Protein AF-A0A2V8TGE8-F1 (afdb_monomer_lite)

pLDDT: mean 86.23, std 13.97, range [32.06, 98.38]

Secondary structure (DSSP, 8-state):
--TT-HHHHHHHHHHHHHHHHT-TT-TTGGGGHHIIIIIIIHHH-TT-HHHHHHHHHIIIIIT--HHHHHHHHHHHHHH-TT-SHHHHHHHHHHHHTS--HHHHHHHHHHHHTSTT--THHHHHHHHHHHHTT-HHHHHHHHHHHHHH--SGGG--

Sequence (156 aa):
MALGFDGLLADVLYLWSIQYYGNYDIRDRYDYLERIYDQVITELDPHYLDPYLIGALIMTTEARQPEMALRLLDKGVERNPDQWIIPFEAGFLCYDDLHDYRRAAGYFERALRIPGVHPLARRLYAEMYNRAGDKRTSLREWSEIYRTSTDDYVRN

Foldseek 3Di:
DPPPCLLVVLVVLVVVLVVQLPDPVDDCSCVCLLVSLPVRNCVSPVQPQCSLLVSLVSCCPVVVHNVSSLVSLVSNCVSCVQDLVSLQVSLVSCVPNVVNLVSSLVSLVSSVVHPPDDPVSLVSNLVSCVSVVVVVSSVVSVVVNVVPPPDPVPPD

Radius of gyration: 18.2 Å; chains: 1; bounding box: 38×37×59 Å

Structure (mmCIF, N/CA/C/O backbone):
data_AF-A0A2V8TGE8-F1
#
_entry.id   AF-A0A2V8TGE8-F1
#
loop_
_atom_site.group_PDB
_atom_site.id
_atom_site.type_symbol
_atom_site.label_atom_id
_atom_site.label_alt_id
_atom_site.label_comp_id
_atom_site.label_asym_id
_atom_site.label_entity_id
_atom_site.label_seq_id
_atom_site.pdbx_PDB_ins_code
_atom_site.Cartn_x
_atom_site.Cartn_y
_atom_site.Cartn_z
_atom_site.occupancy
_atom_site.B_iso_or_equiv
_atom_site.auth_seq_id
_atom_site.auth_comp_id
_atom_site.auth_asym_id
_atom_site.auth_atom_id
_atom_site.pdbx_PDB_model_num
ATOM 1 N N . MET A 1 1 ? -0.363 -12.677 -21.664 1.00 44.75 1 MET A N 1
ATOM 2 C CA . MET A 1 1 ? -0.385 -14.111 -21.318 1.00 44.75 1 MET A CA 1
ATOM 3 C C . MET A 1 1 ? 0.910 -14.741 -21.792 1.00 44.75 1 MET A C 1
ATOM 5 O O . MET A 1 1 ? 1.027 -15.089 -22.965 1.00 44.75 1 MET A O 1
ATOM 9 N N . ALA A 1 2 ? 1.905 -14.807 -20.911 1.00 53.41 2 ALA A N 1
ATOM 10 C CA . ALA A 1 2 ? 3.191 -15.427 -21.186 1.00 53.41 2 ALA A CA 1
ATOM 11 C C . ALA A 1 2 ? 3.129 -16.910 -20.793 1.00 53.41 2 ALA A C 1
ATOM 13 O O . ALA A 1 2 ? 3.472 -17.265 -19.679 1.00 53.41 2 ALA A O 1
ATOM 14 N N . LEU A 1 3 ? 2.661 -17.781 -21.697 1.00 65.38 3 LEU A N 1
ATOM 15 C CA . LEU A 1 3 ? 2.830 -19.253 -21.674 1.00 65.38 3 LEU A CA 1
ATOM 16 C C . LEU A 1 3 ? 2.616 -20.011 -20.327 1.00 65.38 3 LEU A C 1
ATOM 18 O O . LEU A 1 3 ? 3.054 -21.152 -20.217 1.00 65.38 3 LEU A O 1
ATOM 22 N N . GLY A 1 4 ? 1.930 -19.437 -19.329 1.00 73.56 4 GLY A N 1
ATOM 23 C CA . GLY A 1 4 ? 1.730 -20.029 -17.995 1.00 73.56 4 GLY A CA 1
ATOM 24 C C . GLY A 1 4 ? 2.828 -19.735 -16.958 1.00 73.56 4 GLY A C 1
ATOM 25 O O . GLY A 1 4 ? 2.811 -20.335 -15.889 1.00 73.56 4 GLY A O 1
ATOM 26 N N . PHE A 1 5 ? 3.762 -18.821 -17.244 1.00 83.81 5 PHE A N 1
ATOM 27 C CA . PHE A 1 5 ? 4.870 -18.438 -16.353 1.00 83.81 5 PHE A CA 1
ATOM 28 C C . PHE A 1 5 ? 4.745 -17.004 -15.822 1.00 83.81 5 PHE A C 1
ATOM 30 O O . PHE A 1 5 ? 5.747 -16.401 -15.441 1.00 83.81 5 PHE A O 1
ATOM 37 N N . ASP A 1 6 ? 3.531 -16.447 -15.820 1.00 87.88 6 ASP A N 1
ATOM 38 C CA . ASP A 1 6 ? 3.295 -15.038 -15.489 1.00 87.88 6 ASP A CA 1
ATOM 39 C C . ASP A 1 6 ? 3.840 -14.679 -14.084 1.00 87.88 6 ASP A C 1
ATOM 41 O O . ASP A 1 6 ? 4.515 -13.661 -13.951 1.00 87.88 6 ASP A O 1
ATOM 45 N N . GLY A 1 7 ? 3.703 -15.564 -13.084 1.00 89.62 7 GLY A N 1
ATOM 46 C CA . GLY A 1 7 ? 4.280 -15.368 -11.741 1.00 89.62 7 GLY A CA 1
ATOM 47 C C . GLY A 1 7 ? 5.816 -15.315 -11.714 1.00 89.62 7 GLY A C 1
ATOM 48 O O . GLY A 1 7 ? 6.391 -14.365 -11.196 1.00 89.62 7 GLY A O 1
ATOM 49 N N . LEU A 1 8 ? 6.504 -16.257 -12.375 1.00 93.31 8 LEU A N 1
ATOM 50 C CA . LEU A 1 8 ? 7.976 -16.224 -12.466 1.00 93.31 8 LEU A CA 1
ATOM 51 C C . LEU A 1 8 ? 8.477 -14.977 -13.203 1.00 93.31 8 LEU A C 1
ATOM 53 O O . LEU A 1 8 ? 9.538 -14.440 -12.887 1.00 93.31 8 LEU A O 1
ATOM 57 N N . LEU A 1 9 ? 7.734 -14.524 -14.216 1.00 94.19 9 LEU A N 1
ATOM 58 C CA . LEU A 1 9 ? 8.062 -13.289 -14.914 1.00 94.19 9 LEU A CA 1
ATOM 59 C C . LEU A 1 9 ? 7.866 -12.071 -14.000 1.00 94.19 9 LEU A C 1
ATOM 61 O O . LEU A 1 9 ? 8.701 -11.168 -14.034 1.00 94.19 9 LEU A O 1
ATOM 65 N N . ALA A 1 10 ? 6.814 -12.060 -13.175 1.00 94.88 10 ALA A N 1
ATOM 66 C CA . ALA A 1 10 ? 6.600 -11.029 -12.163 1.00 94.88 10 ALA A CA 1
ATOM 67 C C . ALA A 1 10 ? 7.774 -10.973 -11.172 1.00 94.88 10 ALA A C 1
ATOM 69 O O . ALA A 1 10 ? 8.312 -9.889 -10.952 1.00 94.88 10 ALA A O 1
ATOM 70 N N . ASP A 1 11 ? 8.244 -12.122 -10.675 1.00 95.00 11 ASP A N 1
ATOM 71 C CA . ASP A 1 11 ? 9.395 -12.215 -9.764 1.00 95.00 11 ASP A CA 1
ATOM 72 C C . ASP A 1 11 ? 10.674 -11.633 -10.382 1.00 95.00 11 ASP A C 1
ATOM 74 O O . ASP A 1 11 ? 11.374 -10.819 -9.774 1.00 95.00 11 ASP A O 1
ATOM 78 N N . VAL A 1 12 ? 10.985 -12.025 -11.622 1.00 96.25 12 VAL A N 1
ATOM 79 C CA . VAL A 1 12 ? 12.178 -11.539 -12.331 1.00 96.25 12 VAL A CA 1
ATOM 80 C C . VAL A 1 12 ? 12.100 -10.031 -12.561 1.00 96.25 12 VAL A C 1
ATOM 82 O O . VAL A 1 12 ? 13.088 -9.325 -12.345 1.00 96.25 12 VAL A O 1
ATOM 85 N N . LEU A 1 13 ? 10.939 -9.527 -12.988 1.00 96.00 13 LEU A N 1
ATOM 86 C CA . LEU A 1 13 ? 10.733 -8.097 -13.209 1.00 96.00 13 LEU A CA 1
ATOM 87 C C . LEU A 1 13 ? 10.803 -7.300 -11.907 1.00 96.00 13 LEU A C 1
ATOM 89 O O . LEU A 1 13 ? 11.363 -6.208 -11.909 1.00 96.00 13 LEU A O 1
ATOM 93 N N . TYR A 1 14 ? 10.294 -7.850 -10.807 1.00 96.50 14 TYR A N 1
ATOM 94 C CA . TYR A 1 14 ? 10.372 -7.245 -9.483 1.00 96.50 14 TYR A CA 1
ATOM 95 C C . TYR A 1 14 ? 11.817 -7.139 -8.970 1.00 96.50 14 TYR A C 1
ATOM 97 O O . TYR A 1 14 ? 12.253 -6.077 -8.525 1.00 96.50 14 TYR A O 1
ATOM 105 N N . LEU A 1 15 ? 12.612 -8.206 -9.090 1.00 96.75 15 LEU A N 1
ATOM 106 C CA . LEU A 1 15 ? 14.029 -8.148 -8.715 1.00 96.75 15 LEU A CA 1
ATOM 107 C C . LEU A 1 15 ? 14.802 -7.165 -9.599 1.00 96.75 15 LEU A C 1
ATOM 109 O O . LEU A 1 15 ? 15.612 -6.380 -9.105 1.00 96.75 15 LEU A O 1
ATOM 113 N N . TRP A 1 16 ? 14.532 -7.171 -10.907 1.00 96.44 16 TRP A N 1
ATOM 114 C CA . TRP A 1 16 ? 15.119 -6.202 -11.827 1.00 96.44 16 TRP A CA 1
ATOM 115 C C . TRP A 1 16 ? 14.742 -4.762 -11.460 1.00 96.44 16 TRP A C 1
ATOM 117 O O . TRP A 1 16 ? 15.614 -3.891 -11.473 1.00 96.44 16 TRP A O 1
ATOM 127 N N . SER A 1 17 ? 13.481 -4.501 -11.104 1.00 95.31 17 SER A N 1
ATOM 128 C CA . SER A 1 17 ? 13.014 -3.150 -10.803 1.00 95.31 17 SER A CA 1
ATOM 129 C C . SER A 1 17 ? 13.705 -2.583 -9.566 1.00 95.31 17 SER A C 1
ATOM 131 O O . SER A 1 17 ? 14.164 -1.445 -9.616 1.00 95.31 17 SER A O 1
ATOM 133 N N . ILE A 1 18 ? 13.888 -3.370 -8.500 1.00 93.38 18 ILE A N 1
ATOM 134 C CA . ILE A 1 18 ? 14.644 -2.935 -7.311 1.00 93.38 18 ILE A CA 1
ATOM 135 C C . ILE A 1 18 ? 16.058 -2.486 -7.701 1.00 93.38 18 ILE A C 1
ATOM 137 O O . ILE A 1 18 ? 16.495 -1.398 -7.324 1.00 93.38 18 ILE A O 1
ATOM 141 N N . GLN A 1 19 ? 16.760 -3.291 -8.504 1.00 93.50 19 GLN A N 1
ATOM 142 C CA . GLN A 1 19 ? 18.114 -2.959 -8.949 1.00 93.50 19 GLN A CA 1
ATOM 143 C C . GLN A 1 19 ? 18.147 -1.719 -9.850 1.00 93.50 19 GLN A C 1
ATOM 145 O O . GLN A 1 19 ? 19.063 -0.905 -9.745 1.00 93.50 19 GLN A O 1
ATOM 150 N N . TYR A 1 20 ? 17.162 -1.571 -10.737 1.00 94.75 20 TYR A N 1
ATOM 151 C CA . TYR A 1 20 ? 17.072 -0.444 -11.659 1.00 94.75 20 TYR A CA 1
ATOM 152 C C . TYR A 1 20 ? 16.769 0.870 -10.927 1.00 94.75 20 TYR A C 1
ATOM 154 O O . TYR A 1 20 ? 17.469 1.864 -11.122 1.00 94.75 20 TYR A O 1
ATOM 162 N N . TYR A 1 21 ? 15.764 0.877 -10.049 1.00 93.75 21 TYR A N 1
ATOM 163 C CA . TYR A 1 21 ? 15.349 2.078 -9.321 1.00 93.75 21 TYR A CA 1
ATOM 164 C C . TYR A 1 21 ? 16.310 2.467 -8.194 1.00 93.75 21 TYR A C 1
ATOM 166 O O . TYR A 1 21 ? 16.390 3.648 -7.858 1.00 93.75 21 TYR A O 1
ATOM 174 N N . GLY A 1 22 ? 17.085 1.512 -7.673 1.00 89.25 22 GLY A N 1
ATOM 175 C CA . GLY A 1 22 ? 18.190 1.771 -6.748 1.00 89.25 22 GLY A CA 1
ATOM 176 C C . GLY A 1 22 ? 19.476 2.276 -7.416 1.00 89.25 22 GLY A C 1
ATOM 177 O O . GLY A 1 22 ? 20.424 2.633 -6.719 1.00 89.25 22 GLY A O 1
ATOM 178 N N . ASN A 1 23 ? 19.550 2.317 -8.752 1.00 92.12 23 ASN A N 1
ATOM 179 C CA . ASN A 1 23 ? 20.732 2.806 -9.456 1.00 92.12 23 ASN A CA 1
ATOM 180 C C . ASN A 1 23 ? 20.685 4.330 -9.662 1.00 92.12 23 ASN A C 1
ATOM 182 O O . ASN A 1 23 ? 20.047 4.838 -10.586 1.00 92.12 23 ASN A O 1
ATOM 186 N N . TYR A 1 24 ? 21.427 5.058 -8.828 1.00 89.94 24 TYR A N 1
ATOM 187 C CA . TYR A 1 24 ? 21.476 6.522 -8.841 1.00 89.94 24 TYR A CA 1
ATOM 188 C C .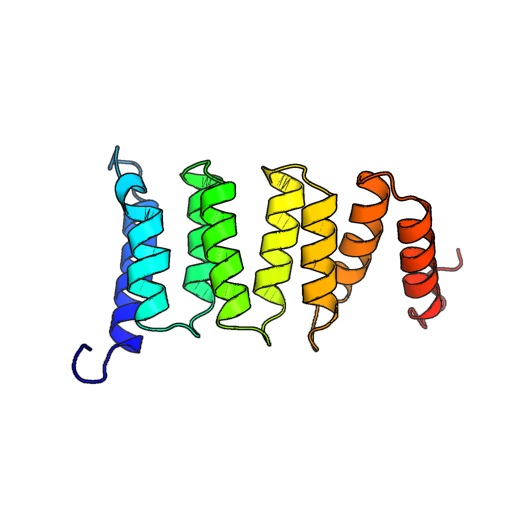 TYR A 1 24 ? 22.157 7.142 -10.075 1.00 89.94 24 TYR A C 1
ATOM 190 O O . TYR A 1 24 ? 21.951 8.331 -10.325 1.00 89.94 24 TYR A O 1
ATOM 198 N N . ASP A 1 25 ? 22.905 6.369 -10.870 1.00 93.31 25 ASP A N 1
ATOM 199 C CA . ASP A 1 25 ? 23.554 6.868 -12.093 1.00 93.31 25 ASP A CA 1
ATOM 200 C C . ASP A 1 25 ? 22.543 7.136 -13.224 1.00 93.31 25 ASP A C 1
ATOM 202 O O . ASP A 1 25 ? 22.814 7.901 -14.156 1.00 93.31 25 ASP A O 1
ATOM 206 N N . ILE A 1 26 ? 21.350 6.539 -13.138 1.00 90.44 26 ILE A N 1
ATOM 207 C CA . ILE A 1 26 ? 20.271 6.710 -14.111 1.00 90.44 26 ILE A CA 1
ATOM 208 C C . ILE A 1 26 ? 19.397 7.891 -13.675 1.00 90.44 26 ILE A C 1
ATOM 210 O O . ILE A 1 26 ? 18.673 7.819 -12.677 1.00 90.44 26 ILE A O 1
ATOM 214 N N . ARG A 1 27 ? 19.464 8.993 -14.431 1.00 85.94 27 ARG A N 1
ATOM 215 C CA . ARG A 1 27 ? 18.774 10.252 -14.098 1.00 85.94 27 ARG A CA 1
ATOM 216 C C . ARG A 1 27 ? 17.253 10.138 -14.179 1.00 85.94 27 ARG A C 1
ATOM 218 O O . ARG A 1 27 ? 16.576 10.471 -13.215 1.00 85.94 27 ARG A O 1
ATOM 225 N N . ASP A 1 28 ? 16.742 9.582 -15.272 1.00 89.75 28 ASP A N 1
ATOM 226 C CA . ASP A 1 28 ? 15.302 9.539 -15.572 1.00 89.75 28 ASP A CA 1
ATOM 227 C C . ASP A 1 28 ? 14.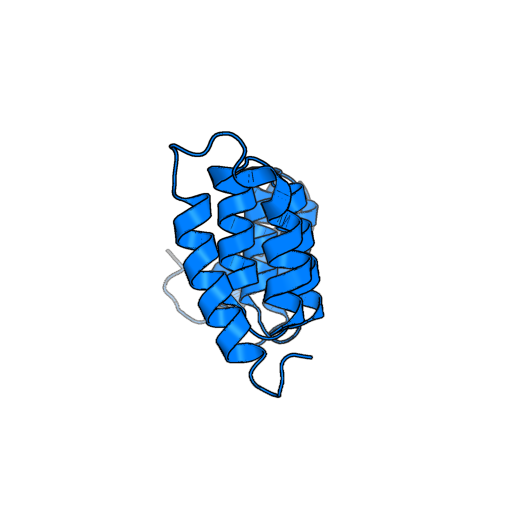677 8.195 -15.165 1.00 89.75 28 ASP A C 1
ATOM 229 O O . ASP A 1 28 ? 13.759 7.671 -15.796 1.00 89.75 28 ASP A O 1
ATOM 233 N N . ARG A 1 29 ? 15.223 7.569 -14.111 1.00 90.19 29 ARG A N 1
ATOM 234 C CA . ARG A 1 29 ? 14.843 6.202 -13.741 1.00 90.19 29 ARG A CA 1
ATOM 235 C C . ARG A 1 29 ? 13.361 6.084 -13.405 1.00 90.19 29 ARG A C 1
ATOM 237 O O . ARG A 1 29 ? 12.772 5.070 -13.746 1.00 90.19 29 ARG A O 1
ATOM 244 N N . TYR A 1 30 ? 12.736 7.109 -12.826 1.00 94.00 30 TYR A N 1
ATOM 245 C CA . TYR A 1 30 ? 11.353 7.040 -12.338 1.00 94.00 30 TYR A CA 1
ATOM 246 C C . TYR A 1 30 ? 10.259 7.229 -13.397 1.00 94.00 30 TYR A C 1
ATOM 248 O O . TYR A 1 30 ? 9.097 6.992 -13.076 1.00 94.00 30 TYR A O 1
ATOM 256 N N . ASP A 1 31 ? 10.594 7.579 -14.642 1.00 91.75 31 ASP A N 1
ATOM 257 C CA . ASP A 1 31 ? 9.613 7.908 -15.695 1.00 91.75 31 ASP A CA 1
ATOM 258 C C . ASP A 1 31 ? 8.574 6.805 -15.942 1.00 91.75 31 ASP A C 1
ATOM 260 O O . ASP A 1 31 ? 7.422 7.073 -16.284 1.00 91.75 31 ASP A O 1
ATOM 264 N N . TYR A 1 32 ? 8.974 5.549 -15.743 1.00 92.94 32 TYR A N 1
ATOM 265 C CA . TYR A 1 32 ? 8.122 4.377 -15.947 1.00 92.94 32 TYR A CA 1
ATOM 266 C C . TYR A 1 32 ? 7.777 3.641 -14.650 1.00 92.94 32 TYR A C 1
ATOM 268 O O . TYR A 1 32 ? 7.220 2.548 -14.718 1.00 92.94 32 TYR A O 1
ATOM 276 N N . LEU A 1 33 ? 8.089 4.218 -13.482 1.00 94.88 33 LEU A N 1
ATOM 277 C CA . LEU A 1 33 ? 7.922 3.568 -12.177 1.00 94.88 33 LEU A CA 1
ATOM 278 C C . LEU A 1 33 ? 6.484 3.123 -11.926 1.00 94.88 33 LEU A C 1
ATOM 280 O O . LEU A 1 33 ? 6.252 1.947 -11.649 1.00 94.88 33 LEU A O 1
ATOM 284 N N . GLU A 1 34 ? 5.521 4.032 -12.093 1.00 94.12 34 GLU A N 1
ATOM 285 C CA . GLU A 1 34 ? 4.100 3.700 -11.950 1.00 94.12 34 GLU A CA 1
ATOM 286 C C . GLU A 1 34 ? 3.702 2.598 -12.922 1.00 94.12 34 GLU A C 1
ATOM 288 O O . GLU A 1 34 ? 3.194 1.569 -12.501 1.00 94.12 34 GLU A O 1
ATOM 293 N N . ARG A 1 35 ? 4.021 2.750 -14.211 1.00 94.56 35 ARG A N 1
ATOM 294 C CA . ARG A 1 35 ? 3.660 1.758 -15.230 1.00 94.56 35 ARG A CA 1
ATOM 295 C C . ARG A 1 35 ? 4.237 0.373 -14.930 1.00 94.56 35 ARG A C 1
ATOM 297 O O . ARG A 1 35 ? 3.534 -0.611 -15.121 1.00 94.56 35 ARG A O 1
ATOM 304 N N . ILE A 1 36 ? 5.491 0.279 -14.496 1.00 95.81 36 ILE A N 1
ATOM 305 C CA . ILE A 1 36 ? 6.147 -1.009 -14.239 1.00 95.81 36 ILE A CA 1
ATOM 306 C C . ILE A 1 36 ? 5.483 -1.735 -13.066 1.00 95.81 36 ILE A C 1
ATOM 308 O O . ILE A 1 36 ? 5.127 -2.903 -13.207 1.00 95.81 36 ILE A O 1
ATOM 312 N N . TYR A 1 37 ? 5.257 -1.057 -11.942 1.00 96.19 37 TYR A N 1
ATOM 313 C CA . TYR A 1 37 ? 4.633 -1.695 -10.783 1.00 96.19 37 TYR A CA 1
ATOM 314 C C . TYR A 1 37 ? 3.121 -1.885 -10.965 1.00 96.19 37 TYR A C 1
ATOM 316 O O . TYR A 1 37 ? 2.615 -2.996 -10.805 1.00 96.19 37 TYR A O 1
ATOM 324 N N . ASP A 1 38 ? 2.399 -0.837 -11.359 1.00 92.81 38 ASP A N 1
ATOM 325 C CA . ASP A 1 38 ? 0.944 -0.871 -11.512 1.00 92.81 38 ASP A CA 1
ATOM 326 C C . ASP A 1 38 ? 0.509 -1.707 -12.722 1.00 92.81 38 ASP A C 1
ATOM 328 O O . ASP A 1 38 ? -0.346 -2.567 -12.602 1.00 92.81 38 ASP A O 1
ATOM 332 N N . GLN A 1 39 ? 1.083 -1.521 -13.908 1.00 91.50 39 GLN A N 1
ATOM 333 C CA . GLN A 1 39 ? 0.497 -2.096 -15.133 1.00 91.50 39 GLN A CA 1
ATOM 334 C C . GLN A 1 39 ? 1.199 -3.357 -15.633 1.00 91.50 39 GLN A C 1
ATOM 336 O O . GLN A 1 39 ? 0.657 -4.040 -16.500 1.00 91.50 39 GLN A O 1
ATOM 341 N N . VAL A 1 40 ? 2.403 -3.657 -15.137 1.00 94.69 40 VAL A N 1
ATOM 342 C CA . VAL A 1 40 ? 3.179 -4.818 -15.592 1.00 94.69 40 VAL A CA 1
ATOM 343 C C . VAL A 1 40 ? 3.274 -5.868 -14.495 1.00 94.69 40 VAL A C 1
ATOM 345 O O . VAL A 1 40 ? 2.683 -6.932 -14.639 1.00 94.69 40 VAL A O 1
ATOM 348 N N . ILE A 1 41 ? 3.983 -5.585 -13.397 1.00 95.06 41 ILE A N 1
ATOM 349 C CA . ILE A 1 41 ? 4.268 -6.595 -12.366 1.00 95.06 41 ILE A CA 1
ATOM 350 C C . ILE A 1 41 ? 2.969 -7.070 -11.704 1.00 95.06 41 ILE A C 1
ATOM 352 O O . ILE A 1 41 ? 2.703 -8.268 -11.664 1.00 95.06 41 ILE A O 1
ATOM 356 N N . THR A 1 42 ? 2.122 -6.143 -11.255 1.00 94.81 42 THR A N 1
ATOM 357 C CA . THR A 1 42 ? 0.885 -6.498 -10.536 1.00 94.81 42 THR A CA 1
ATOM 358 C C . THR A 1 42 ? -0.247 -6.999 -11.439 1.00 94.81 42 THR A C 1
ATOM 360 O O . THR A 1 42 ? -1.237 -7.524 -10.944 1.00 94.81 42 THR A O 1
ATOM 363 N N . GLU A 1 43 ? -0.130 -6.873 -12.763 1.00 95.56 43 GLU A N 1
ATOM 364 C CA . GLU A 1 43 ? -1.049 -7.540 -13.699 1.00 95.56 43 GLU A CA 1
ATOM 365 C C . GLU A 1 43 ? -0.577 -8.960 -14.049 1.00 95.56 43 GLU A C 1
ATOM 367 O O . GLU A 1 43 ? -1.399 -9.812 -14.383 1.00 95.56 43 GLU A O 1
ATOM 372 N N . LEU A 1 44 ? 0.731 -9.229 -13.961 1.00 95.38 44 LEU A N 1
ATOM 373 C CA . LEU A 1 44 ? 1.285 -10.577 -14.103 1.00 95.38 44 LEU A CA 1
ATOM 374 C C . LEU A 1 44 ? 0.978 -11.445 -12.878 1.00 95.38 44 LEU A C 1
ATOM 376 O O . LEU A 1 44 ? 0.587 -12.599 -13.045 1.00 95.38 44 LEU A O 1
ATOM 380 N N . ASP A 1 45 ? 1.109 -10.883 -11.674 1.00 95.88 45 ASP A N 1
ATOM 381 C CA . ASP A 1 45 ? 0.686 -11.525 -10.428 1.00 95.88 45 ASP A CA 1
ATOM 382 C C . ASP A 1 45 ? -0.032 -10.523 -9.497 1.00 95.88 45 ASP A C 1
ATOM 384 O O . ASP A 1 45 ? 0.614 -9.804 -8.729 1.00 95.88 45 ASP A O 1
ATOM 388 N N . PRO A 1 46 ? -1.377 -10.465 -9.543 1.00 96.56 46 PRO A N 1
ATOM 389 C CA . PRO A 1 46 ? -2.166 -9.556 -8.707 1.00 96.56 46 PRO A CA 1
ATOM 390 C C . PRO A 1 46 ? -2.130 -9.867 -7.210 1.00 96.56 46 PRO A C 1
ATOM 392 O O . PRO A 1 46 ? -2.498 -9.009 -6.404 1.00 96.56 46 PRO A O 1
ATOM 395 N N . HIS A 1 47 ? -1.737 -11.086 -6.830 1.00 95.81 47 HIS A N 1
ATOM 396 C CA . HIS A 1 47 ? -1.689 -11.511 -5.432 1.00 95.81 47 HIS A CA 1
ATOM 397 C C . HIS A 1 47 ? -0.290 -11.423 -4.828 1.00 95.81 47 HIS A C 1
ATOM 399 O O . HIS A 1 47 ? -0.110 -11.642 -3.627 1.00 95.81 47 HIS A O 1
ATOM 405 N N . TYR A 1 48 ? 0.696 -11.037 -5.637 1.00 95.44 48 TYR A N 1
ATOM 406 C CA . TYR A 1 48 ? 2.034 -10.779 -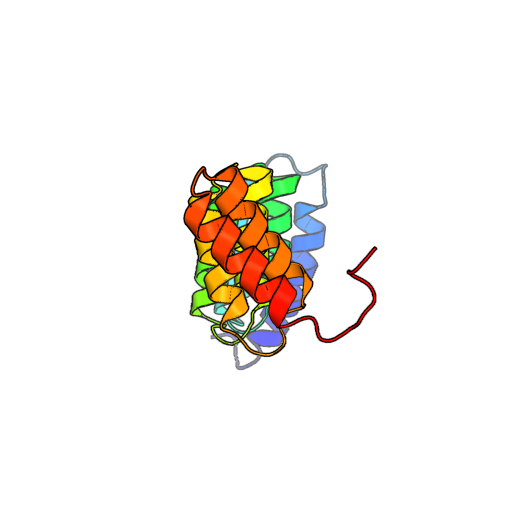5.156 1.00 95.44 48 TYR A CA 1
ATOM 407 C C . TYR A 1 48 ? 2.081 -9.444 -4.401 1.00 95.44 48 TYR A C 1
ATOM 409 O O . TYR A 1 48 ? 1.982 -8.369 -4.989 1.00 95.44 48 TYR A O 1
ATOM 417 N N 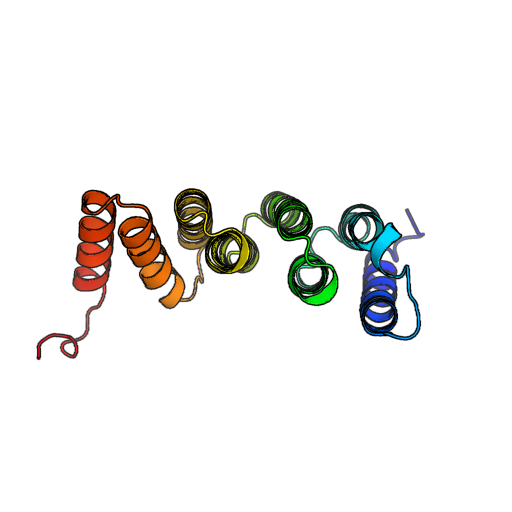. LEU A 1 49 ? 2.216 -9.511 -3.074 1.00 96.31 49 LEU A N 1
ATOM 418 C CA . LEU A 1 49 ? 2.124 -8.339 -2.197 1.00 96.31 49 LEU A CA 1
ATOM 419 C C . LEU A 1 49 ? 3.353 -7.427 -2.274 1.00 96.31 49 LEU A C 1
ATOM 421 O O . LEU A 1 49 ? 3.203 -6.204 -2.259 1.00 96.31 49 LEU A O 1
ATOM 425 N N . ASP A 1 50 ? 4.556 -7.998 -2.370 1.00 96.00 50 ASP A N 1
ATOM 426 C CA . ASP A 1 50 ? 5.807 -7.236 -2.271 1.00 96.00 50 ASP A CA 1
ATOM 427 C C . ASP A 1 50 ? 5.920 -6.109 -3.313 1.00 96.00 50 ASP A C 1
ATOM 429 O O . ASP A 1 50 ? 6.306 -5.002 -2.930 1.00 96.00 50 ASP A O 1
ATOM 433 N N . PRO A 1 51 ? 5.532 -6.298 -4.593 1.00 97.44 51 PRO A N 1
ATOM 434 C CA . PRO A 1 51 ? 5.506 -5.215 -5.570 1.00 97.44 51 PRO A CA 1
ATOM 435 C C . PRO A 1 51 ? 4.644 -4.022 -5.155 1.00 97.44 51 PRO A C 1
ATOM 437 O O . PRO A 1 51 ? 5.043 -2.887 -5.403 1.00 97.44 51 PRO A O 1
ATOM 440 N N . TYR A 1 52 ? 3.500 -4.236 -4.498 1.00 98.19 52 TYR A N 1
ATOM 441 C CA . TYR A 1 52 ? 2.677 -3.125 -4.014 1.00 98.19 52 TYR A CA 1
ATOM 442 C C . TYR A 1 52 ? 3.397 -2.345 -2.912 1.00 98.19 52 TYR A C 1
ATOM 444 O O . TYR A 1 52 ? 3.445 -1.118 -2.959 1.00 98.19 52 TYR A O 1
ATOM 452 N N . LEU A 1 53 ? 3.989 -3.052 -1.945 1.00 96.94 53 LEU A N 1
ATOM 453 C CA . LEU A 1 53 ? 4.621 -2.447 -0.770 1.00 96.94 53 LEU A CA 1
ATOM 454 C C . LEU A 1 53 ? 5.945 -1.757 -1.127 1.00 96.94 53 LEU A C 1
ATOM 456 O O . LEU A 1 53 ? 6.150 -0.583 -0.824 1.00 96.94 53 LEU A O 1
ATOM 460 N N . ILE A 1 54 ? 6.837 -2.464 -1.822 1.00 96.44 54 ILE A N 1
ATOM 461 C CA . ILE A 1 54 ? 8.144 -1.937 -2.227 1.00 96.44 54 ILE A CA 1
ATOM 462 C C . ILE A 1 54 ? 8.002 -0.917 -3.352 1.00 96.44 54 ILE A C 1
ATOM 464 O O . ILE A 1 54 ? 8.694 0.099 -3.337 1.00 96.44 54 ILE A O 1
ATOM 468 N N . GLY A 1 55 ? 7.084 -1.134 -4.296 1.00 97.06 55 GLY A N 1
ATOM 469 C CA . GLY A 1 55 ? 6.764 -0.139 -5.315 1.00 97.06 55 GLY A CA 1
ATOM 470 C C . GLY A 1 55 ? 6.316 1.171 -4.675 1.00 97.06 55 GLY A C 1
ATOM 471 O O . GLY A 1 55 ? 6.882 2.218 -4.982 1.00 97.06 55 GLY A O 1
ATOM 472 N N . ALA A 1 56 ? 5.384 1.113 -3.718 1.00 97.62 56 ALA A N 1
ATOM 473 C CA . ALA A 1 56 ? 4.935 2.288 -2.980 1.00 97.62 56 ALA A CA 1
ATOM 474 C C . ALA A 1 56 ? 6.080 2.964 -2.210 1.00 97.62 56 ALA A C 1
ATOM 476 O O . ALA A 1 56 ? 6.222 4.182 -2.293 1.00 97.62 56 ALA A O 1
ATOM 477 N N . LEU A 1 57 ? 6.943 2.192 -1.541 1.00 95.56 57 LEU A N 1
ATOM 478 C CA . LEU A 1 57 ? 8.107 2.720 -0.824 1.00 95.56 57 LEU A CA 1
ATOM 479 C C . LEU A 1 57 ? 9.086 3.462 -1.748 1.00 95.56 57 LEU A C 1
ATOM 481 O O . LEU A 1 57 ? 9.560 4.545 -1.405 1.00 95.56 57 LEU A O 1
ATOM 485 N N . ILE A 1 58 ? 9.390 2.909 -2.926 1.00 95.56 58 ILE A N 1
ATOM 486 C CA . ILE A 1 58 ? 10.246 3.573 -3.923 1.00 95.56 58 ILE A CA 1
ATOM 487 C C . ILE A 1 58 ? 9.551 4.847 -4.424 1.00 95.56 58 ILE A C 1
ATOM 489 O O . ILE A 1 58 ? 10.160 5.913 -4.504 1.00 95.56 58 ILE A O 1
ATOM 493 N N . MET A 1 59 ? 8.255 4.772 -4.726 1.00 97.06 59 MET A N 1
ATOM 494 C CA . MET A 1 59 ? 7.476 5.922 -5.184 1.00 97.06 59 MET A CA 1
ATOM 495 C C . MET A 1 59 ? 7.459 7.063 -4.151 1.00 97.06 59 MET A C 1
ATOM 497 O O . MET A 1 59 ? 7.592 8.226 -4.540 1.00 97.06 59 MET A O 1
ATOM 501 N N . THR A 1 60 ? 7.356 6.767 -2.852 1.00 95.94 60 THR A N 1
ATOM 502 C CA . THR A 1 60 ? 7.377 7.785 -1.788 1.00 95.94 60 THR A CA 1
ATOM 503 C C . THR A 1 60 ? 8.782 8.293 -1.487 1.00 95.94 60 THR A C 1
ATOM 505 O O . THR A 1 60 ? 9.038 9.494 -1.557 1.00 95.94 60 THR A O 1
ATOM 508 N N . THR A 1 61 ? 9.719 7.392 -1.199 1.00 91.94 61 THR A N 1
ATOM 509 C CA . THR A 1 61 ? 11.031 7.742 -0.635 1.00 91.94 61 THR A CA 1
ATOM 510 C C . THR A 1 61 ? 11.989 8.252 -1.703 1.00 91.94 61 THR A C 1
ATOM 512 O O . THR A 1 61 ? 12.659 9.273 -1.525 1.00 91.94 61 THR A O 1
ATOM 515 N N . GLU A 1 62 ? 12.025 7.546 -2.829 1.00 92.94 62 GLU A N 1
ATOM 516 C CA . GLU A 1 62 ? 13.015 7.729 -3.883 1.00 92.94 62 GLU A CA 1
ATOM 517 C C . GLU A 1 62 ? 12.503 8.684 -4.969 1.00 92.94 62 GLU A C 1
ATOM 519 O O . GLU A 1 62 ? 13.226 9.594 -5.381 1.00 92.94 62 GLU A O 1
ATOM 524 N N . ALA A 1 63 ? 11.240 8.536 -5.389 1.00 94.00 63 ALA A N 1
ATOM 525 C CA . ALA A 1 63 ? 10.626 9.394 -6.405 1.00 94.00 63 ALA A CA 1
ATOM 526 C C . ALA A 1 63 ? 9.890 10.621 -5.834 1.00 94.00 63 ALA A C 1
ATOM 528 O O . ALA A 1 63 ? 9.572 11.530 -6.601 1.00 94.00 63 ALA A O 1
ATOM 529 N N . ARG A 1 64 ? 9.635 10.682 -4.515 1.00 95.06 64 ARG A N 1
ATOM 530 C CA . ARG A 1 64 ? 8.910 11.783 -3.841 1.00 95.06 64 ARG A CA 1
ATOM 531 C C . ARG A 1 64 ? 7.501 12.023 -4.395 1.00 95.06 64 ARG A C 1
ATOM 533 O O . ARG A 1 64 ? 7.041 13.159 -4.483 1.00 95.06 64 ARG A O 1
ATOM 540 N N . GLN A 1 65 ? 6.806 10.945 -4.755 1.00 96.75 65 GLN A N 1
ATOM 541 C CA . GLN A 1 65 ? 5.451 10.965 -5.309 1.00 96.75 65 GLN A CA 1
ATOM 542 C C . GLN A 1 65 ? 4.477 10.135 -4.448 1.00 96.75 65 GLN A C 1
ATOM 544 O O . GLN A 1 65 ? 4.062 9.044 -4.846 1.00 96.75 65 GLN A O 1
ATOM 549 N N . PRO A 1 66 ? 4.061 10.639 -3.272 1.00 96.38 66 PRO A N 1
ATOM 550 C CA . PRO A 1 66 ? 3.211 9.886 -2.346 1.00 96.38 66 PRO A CA 1
ATOM 551 C C . PRO A 1 66 ? 1.814 9.554 -2.891 1.00 96.38 66 PRO A C 1
ATOM 553 O O . PRO A 1 66 ? 1.312 8.461 -2.661 1.00 96.38 66 PRO A O 1
ATOM 556 N N . GLU A 1 67 ? 1.193 10.425 -3.691 1.00 96.88 67 GLU A N 1
ATOM 557 C CA . GLU A 1 67 ? -0.102 10.098 -4.319 1.00 96.88 67 GLU A CA 1
ATOM 558 C C . GLU A 1 67 ? 0.017 9.003 -5.392 1.00 96.88 67 GLU A C 1
ATOM 560 O O . GLU A 1 67 ? -0.946 8.289 -5.659 1.00 96.88 67 GLU A O 1
ATOM 565 N N . MET A 1 68 ? 1.188 8.855 -6.020 1.00 96.81 68 MET A N 1
ATOM 566 C CA . MET A 1 68 ? 1.456 7.765 -6.966 1.00 96.81 68 MET A CA 1
ATOM 567 C C . MET A 1 68 ? 1.558 6.426 -6.236 1.00 96.81 68 MET A C 1
ATOM 569 O O . MET A 1 68 ? 0.900 5.461 -6.618 1.00 96.81 68 MET A O 1
ATOM 573 N N . ALA A 1 69 ? 2.301 6.403 -5.130 1.00 97.94 69 ALA A N 1
ATOM 574 C CA . ALA A 1 69 ? 2.365 5.256 -4.233 1.00 97.94 69 ALA A CA 1
ATOM 575 C C . ALA A 1 69 ? 0.982 4.859 -3.700 1.00 97.94 69 ALA A C 1
ATOM 577 O O . ALA A 1 69 ? 0.638 3.679 -3.677 1.00 97.94 69 ALA A O 1
ATOM 578 N N . LEU A 1 70 ? 0.157 5.838 -3.323 1.00 97.94 70 LEU A N 1
ATOM 579 C CA . LEU A 1 70 ? -1.164 5.570 -2.771 1.00 97.94 70 LEU A CA 1
ATOM 580 C C . LEU A 1 70 ? -2.122 4.943 -3.792 1.00 97.94 70 LEU A C 1
ATOM 582 O O . LEU A 1 70 ? -2.854 4.029 -3.429 1.00 97.94 70 LEU A O 1
ATOM 586 N N . ARG A 1 71 ? -2.059 5.338 -5.073 1.00 97.94 71 ARG A N 1
ATOM 587 C CA . ARG A 1 71 ? -2.814 4.661 -6.146 1.00 97.94 71 ARG A CA 1
ATOM 588 C C . ARG A 1 71 ? -2.414 3.195 -6.299 1.00 97.94 71 ARG A C 1
ATOM 590 O O . ARG A 1 71 ? -3.285 2.340 -6.454 1.00 97.94 71 ARG A O 1
ATOM 597 N N . LEU A 1 72 ? -1.113 2.900 -6.230 1.00 98.38 72 LEU A N 1
ATOM 598 C CA . LEU A 1 72 ? -0.625 1.522 -6.280 1.00 98.38 72 LEU A CA 1
ATOM 599 C C . LEU A 1 72 ? -1.143 0.716 -5.080 1.00 98.38 72 LEU A C 1
ATOM 601 O O . LEU A 1 72 ? -1.636 -0.397 -5.255 1.00 98.38 72 LEU A O 1
ATOM 605 N N . LEU A 1 73 ? -1.080 1.282 -3.872 1.00 98.19 73 LEU A N 1
ATOM 606 C CA . LEU A 1 73 ? -1.597 0.626 -2.670 1.00 98.19 73 LEU A CA 1
ATOM 607 C C . LEU A 1 73 ? -3.114 0.434 -2.730 1.00 98.19 73 LEU A C 1
ATOM 609 O O . LEU A 1 73 ? -3.580 -0.646 -2.386 1.00 98.19 73 LEU A O 1
ATOM 613 N N . ASP A 1 74 ? -3.882 1.414 -3.214 1.00 98.06 74 ASP A N 1
ATOM 614 C CA . ASP A 1 74 ? -5.334 1.291 -3.394 1.00 98.06 74 ASP A CA 1
ATOM 615 C C . ASP A 1 74 ? -5.685 0.097 -4.285 1.00 98.06 74 ASP A C 1
ATOM 617 O O . ASP A 1 74 ? -6.500 -0.745 -3.893 1.00 98.06 74 ASP A O 1
ATOM 621 N N . LYS A 1 75 ? -4.994 -0.048 -5.422 1.00 98.19 75 LYS A N 1
ATOM 622 C CA . LYS A 1 75 ? -5.120 -1.237 -6.270 1.00 98.19 75 LYS A CA 1
ATOM 623 C C . LYS A 1 75 ? -4.746 -2.514 -5.519 1.00 98.19 75 LYS A C 1
ATOM 625 O O . LYS A 1 75 ? -5.437 -3.523 -5.644 1.00 98.19 75 LYS A O 1
ATOM 630 N N . GLY A 1 76 ? -3.679 -2.481 -4.727 1.00 97.50 76 GLY A N 1
ATOM 631 C CA . GLY A 1 76 ? -3.280 -3.600 -3.878 1.00 97.50 76 GLY A CA 1
ATOM 632 C C . GLY A 1 76 ? -4.391 -4.029 -2.918 1.00 97.50 76 GLY A C 1
ATOM 633 O O . GLY A 1 76 ? -4.666 -5.223 -2.817 1.00 97.50 76 GLY A O 1
ATOM 634 N N . VAL A 1 77 ? -5.089 -3.080 -2.281 1.00 96.75 77 VAL A N 1
ATOM 635 C CA . VAL A 1 77 ? -6.222 -3.384 -1.392 1.00 96.75 77 VAL A CA 1
ATOM 636 C C . VAL A 1 77 ? -7.398 -3.987 -2.164 1.00 96.75 77 VAL A C 1
ATOM 638 O O . VAL A 1 77 ? -8.077 -4.874 -1.652 1.00 96.75 77 VAL A O 1
ATOM 641 N N . GLU A 1 78 ? -7.660 -3.524 -3.388 1.00 97.19 78 GLU A N 1
ATOM 642 C CA . GLU A 1 78 ? -8.722 -4.080 -4.237 1.00 97.19 78 GLU A CA 1
ATOM 643 C C . GLU A 1 78 ? -8.429 -5.519 -4.675 1.00 97.19 78 GLU A C 1
ATOM 645 O O . GLU A 1 78 ? -9.336 -6.353 -4.701 1.00 97.19 78 GLU A O 1
ATOM 650 N N . ARG A 1 79 ? -7.170 -5.822 -5.013 1.00 97.50 79 ARG A N 1
ATOM 651 C CA . ARG A 1 79 ? -6.748 -7.157 -5.464 1.00 97.50 79 ARG A CA 1
ATOM 652 C C . ARG A 1 79 ? -6.528 -8.138 -4.312 1.00 97.50 79 ARG A C 1
ATOM 654 O O . ARG A 1 79 ? -6.696 -9.337 -4.515 1.00 97.50 79 ARG A O 1
ATOM 661 N N . ASN A 1 80 ? -6.211 -7.638 -3.118 1.00 96.38 80 ASN A N 1
ATOM 662 C CA . ASN A 1 80 ? -5.862 -8.432 -1.936 1.00 96.38 80 ASN A CA 1
ATOM 663 C C . ASN A 1 80 ? -6.668 -7.988 -0.699 1.00 96.38 80 ASN A C 1
ATOM 665 O O . ASN A 1 80 ? -6.100 -7.479 0.272 1.00 96.38 80 ASN A O 1
ATOM 669 N N . PRO A 1 81 ? -8.005 -8.146 -0.715 1.00 95.31 81 PRO A N 1
ATOM 670 C CA . PRO A 1 81 ? -8.890 -7.597 0.318 1.00 95.31 81 PRO A CA 1
ATOM 671 C C . PRO A 1 81 ? -8.751 -8.272 1.692 1.00 95.31 81 PRO A C 1
ATOM 673 O O . PRO A 1 81 ? -9.243 -7.745 2.688 1.00 95.31 81 PRO A O 1
ATOM 676 N N . ASP A 1 82 ? -8.116 -9.439 1.753 1.00 94.00 82 ASP A N 1
ATOM 677 C CA . ASP A 1 82 ? -7.829 -10.208 2.964 1.00 94.00 82 ASP A CA 1
ATOM 678 C C . ASP A 1 82 ? -6.441 -9.904 3.554 1.00 94.00 82 ASP A C 1
ATOM 680 O O . ASP A 1 82 ? -6.089 -10.436 4.607 1.00 94.00 82 ASP A O 1
ATOM 684 N N . GLN A 1 83 ? -5.660 -9.033 2.908 1.00 94.25 83 GLN A N 1
ATOM 685 C CA . GLN A 1 83 ? -4.318 -8.666 3.344 1.00 94.25 83 GLN A CA 1
ATOM 686 C C . GLN A 1 83 ? -4.342 -7.319 4.051 1.00 94.25 83 GLN A C 1
ATOM 688 O O . GLN A 1 83 ? -4.455 -6.260 3.439 1.00 94.25 83 GLN A O 1
ATOM 693 N N . TRP A 1 84 ? -4.203 -7.349 5.374 1.00 93.44 84 TRP A N 1
ATOM 694 C CA . TRP A 1 84 ? -4.272 -6.145 6.200 1.00 93.44 84 TRP A CA 1
ATOM 695 C C . TRP A 1 84 ? -3.079 -5.202 6.040 1.00 93.44 84 TRP A C 1
ATOM 697 O O . TRP A 1 84 ? -3.197 -4.014 6.343 1.00 93.44 84 TRP A O 1
ATOM 707 N N . ILE A 1 85 ? -1.935 -5.719 5.586 1.00 93.25 85 ILE A N 1
ATOM 708 C CA . ILE A 1 85 ? -0.689 -4.954 5.505 1.00 93.25 85 ILE A CA 1
ATOM 709 C C . ILE A 1 85 ? -0.777 -3.823 4.477 1.00 93.25 85 ILE A C 1
ATOM 711 O O . ILE A 1 85 ? -0.330 -2.718 4.752 1.00 93.25 85 ILE A O 1
ATOM 715 N N . ILE A 1 86 ? -1.437 -4.042 3.337 1.00 95.62 86 ILE A N 1
ATOM 716 C CA . ILE A 1 86 ? -1.562 -3.023 2.285 1.00 95.62 86 ILE A CA 1
ATOM 717 C C . ILE A 1 86 ? -2.375 -1.802 2.755 1.00 95.62 86 ILE A C 1
ATOM 719 O O . ILE A 1 86 ? -1.863 -0.685 2.657 1.00 95.62 86 ILE A O 1
ATOM 723 N N . PRO A 1 87 ? -3.607 -1.941 3.297 1.00 95.50 87 PRO A N 1
ATOM 724 C CA . PRO A 1 87 ? -4.320 -0.786 3.833 1.00 95.50 87 PRO A CA 1
ATOM 725 C C . PRO A 1 87 ? -3.607 -0.189 5.054 1.00 95.50 87 PRO A C 1
ATOM 727 O O . PRO A 1 87 ? -3.719 1.009 5.283 1.00 95.50 87 PRO A O 1
ATOM 730 N N . PHE A 1 88 ? -2.849 -0.974 5.825 1.00 93.94 88 PHE A N 1
ATOM 731 C CA . PHE A 1 88 ? -2.030 -0.429 6.906 1.00 93.94 88 PHE A CA 1
ATOM 732 C C . PHE A 1 88 ? -0.932 0.510 6.377 1.00 93.94 88 PHE A C 1
ATOM 734 O O . PHE A 1 88 ? -0.837 1.642 6.852 1.00 93.94 88 PHE A O 1
ATOM 741 N N . GLU A 1 89 ? -0.170 0.091 5.364 1.00 94.69 89 GLU A N 1
ATOM 742 C CA . GLU A 1 89 ? 0.856 0.929 4.728 1.00 94.69 89 GLU A CA 1
ATOM 743 C C . GLU A 1 89 ? 0.249 2.157 4.039 1.00 94.69 89 GLU A C 1
ATOM 745 O O . GLU A 1 89 ? 0.782 3.257 4.160 1.00 94.69 89 GLU A O 1
ATOM 750 N N . ALA A 1 90 ? -0.917 2.024 3.394 1.00 97.12 90 ALA A N 1
ATOM 751 C CA . ALA A 1 90 ? -1.633 3.168 2.820 1.00 97.12 90 ALA A CA 1
ATOM 752 C C . ALA A 1 90 ? -2.015 4.197 3.897 1.00 97.12 90 ALA A C 1
ATOM 754 O O . ALA A 1 90 ? -1.869 5.405 3.702 1.00 97.12 90 ALA A O 1
ATOM 755 N N . GLY A 1 91 ? -2.459 3.720 5.065 1.00 94.56 91 GLY A N 1
ATOM 756 C CA . GLY A 1 91 ? -2.744 4.567 6.219 1.00 94.56 91 GLY A CA 1
ATOM 757 C C . GLY A 1 91 ? -1.500 5.269 6.757 1.00 94.56 91 GLY A C 1
ATOM 758 O O . GLY A 1 91 ? -1.554 6.464 7.056 1.00 94.56 91 GLY A O 1
ATOM 759 N N . PHE A 1 92 ? -0.379 4.551 6.838 1.00 91.69 92 PHE A N 1
ATOM 760 C CA . PHE A 1 92 ? 0.898 5.105 7.278 1.00 91.69 92 PHE A CA 1
ATOM 761 C C . PHE A 1 92 ? 1.428 6.171 6.311 1.00 91.69 92 PHE A C 1
ATOM 763 O O . PHE A 1 92 ? 1.776 7.261 6.754 1.00 91.69 92 PHE A O 1
ATOM 770 N N . LEU A 1 93 ? 1.374 5.918 5.004 1.00 94.94 93 LEU A N 1
ATOM 771 C CA . LEU A 1 93 ? 1.724 6.885 3.962 1.00 94.94 93 LEU A CA 1
ATOM 772 C C . LEU A 1 93 ? 0.869 8.156 4.062 1.00 94.94 93 LEU A C 1
ATOM 774 O O . LEU A 1 93 ? 1.388 9.272 4.028 1.00 94.94 93 LEU A O 1
ATOM 778 N N . CYS A 1 94 ? -0.452 8.018 4.234 1.00 94.94 94 CYS A N 1
ATOM 779 C CA . CYS A 1 94 ? -1.321 9.180 4.424 1.00 94.94 94 CYS A CA 1
ATOM 780 C C . CYS A 1 94 ? -0.947 9.999 5.665 1.00 94.94 94 CYS A C 1
ATOM 782 O O . CYS A 1 94 ? -1.082 11.221 5.656 1.00 94.94 94 CYS A O 1
ATOM 784 N N . TYR A 1 95 ? -0.505 9.336 6.732 1.00 89.69 95 TYR A N 1
ATOM 785 C CA . TYR A 1 95 ? -0.084 9.980 7.968 1.00 89.69 95 TYR A CA 1
ATOM 786 C C . TYR A 1 95 ? 1.266 10.704 7.828 1.00 89.69 95 TYR A C 1
ATOM 788 O O . TYR A 1 95 ? 1.369 11.874 8.215 1.00 89.69 95 TYR A O 1
ATOM 796 N N . ASP A 1 96 ? 2.277 10.016 7.296 1.00 88.19 96 ASP A N 1
ATOM 797 C CA . ASP A 1 96 ? 3.670 10.471 7.301 1.00 88.19 96 ASP A CA 1
ATOM 798 C C . ASP A 1 96 ? 3.979 11.413 6.132 1.00 88.19 96 ASP A C 1
ATOM 800 O O . ASP A 1 96 ? 4.480 12.511 6.356 1.00 88.19 96 ASP A O 1
ATOM 804 N N . ASP A 1 97 ? 3.604 11.043 4.903 1.00 93.00 97 ASP A N 1
ATOM 805 C CA . ASP A 1 97 ? 3.938 11.813 3.700 1.00 93.00 97 ASP A CA 1
ATOM 806 C C . ASP A 1 97 ? 2.882 12.868 3.346 1.00 93.00 97 ASP A C 1
ATOM 808 O O . ASP A 1 97 ? 3.213 13.988 2.953 1.00 93.00 97 ASP A O 1
ATOM 812 N N . LEU A 1 98 ? 1.594 12.512 3.435 1.00 92.81 98 LEU A N 1
ATOM 813 C CA . LEU A 1 98 ? 0.497 13.397 3.005 1.00 92.81 98 LEU A CA 1
ATOM 814 C C . LEU A 1 98 ? -0.068 14.254 4.142 1.00 92.81 98 LEU A C 1
ATOM 816 O O . LEU A 1 98 ? -0.789 15.218 3.881 1.00 92.81 98 LEU A O 1
ATOM 820 N N . HIS A 1 99 ? 0.220 13.891 5.395 1.00 91.38 99 HIS A N 1
ATOM 821 C CA . HIS A 1 99 ? -0.377 14.477 6.600 1.00 91.38 99 HIS A CA 1
ATOM 822 C C . HIS A 1 99 ? -1.920 14.552 6.562 1.00 91.38 99 HIS A C 1
ATOM 824 O O . HIS A 1 99 ? -2.537 15.397 7.219 1.00 91.38 99 HIS A O 1
ATOM 830 N N . ASP A 1 100 ? -2.562 13.645 5.819 1.00 92.12 100 ASP A N 1
ATOM 831 C CA . ASP A 1 100 ? -4.013 13.504 5.746 1.00 92.12 100 ASP A CA 1
ATOM 832 C C . ASP A 1 100 ? -4.480 12.468 6.767 1.00 92.12 100 ASP A C 1
ATOM 834 O O . ASP A 1 100 ? -4.703 11.287 6.483 1.00 92.12 100 ASP A O 1
ATOM 838 N N . TYR A 1 101 ? -4.658 12.942 7.996 1.00 87.50 101 TYR A N 1
ATOM 839 C CA . TYR A 1 101 ? -5.074 12.110 9.121 1.00 87.50 101 TYR A CA 1
ATOM 840 C C . TYR A 1 101 ? -6.463 11.483 8.937 1.00 87.50 101 TYR A C 1
ATOM 842 O O . TYR A 1 101 ? -6.751 10.453 9.547 1.00 87.50 101 TYR A O 1
ATOM 850 N N . ARG A 1 102 ? -7.339 12.074 8.109 1.00 87.81 102 ARG A N 1
ATOM 851 C CA . ARG A 1 102 ? -8.675 11.513 7.851 1.00 87.81 102 ARG A CA 1
ATOM 852 C C . ARG A 1 102 ? -8.589 10.319 6.916 1.00 87.81 102 ARG A C 1
ATOM 854 O O . ARG A 1 102 ? -9.184 9.285 7.220 1.00 87.81 102 ARG A O 1
ATOM 861 N N . ARG A 1 103 ? -7.843 10.441 5.813 1.00 91.75 103 ARG A N 1
ATOM 862 C CA . ARG A 1 103 ? -7.568 9.302 4.923 1.00 91.75 103 ARG A CA 1
ATOM 863 C C . ARG A 1 103 ? -6.817 8.212 5.679 1.00 91.75 103 ARG A C 1
ATOM 865 O O . ARG A 1 103 ? -7.244 7.062 5.636 1.00 91.75 103 ARG A O 1
ATOM 872 N N . ALA A 1 104 ? -5.798 8.585 6.458 1.00 92.38 104 ALA A N 1
ATOM 873 C CA . ALA A 1 104 ? -5.041 7.652 7.291 1.00 92.38 104 ALA A CA 1
ATOM 874 C C . ALA A 1 104 ? -5.953 6.843 8.227 1.00 92.38 104 ALA A C 1
ATOM 876 O O . ALA A 1 104 ? -5.880 5.615 8.260 1.00 92.38 104 ALA A O 1
ATOM 877 N N . ALA A 1 105 ? -6.871 7.514 8.935 1.00 87.81 105 ALA A N 1
ATOM 878 C CA . ALA A 1 105 ? -7.839 6.847 9.800 1.00 87.81 105 ALA A CA 1
ATOM 879 C C . ALA A 1 105 ? -8.726 5.857 9.025 1.00 87.81 105 ALA A C 1
ATOM 881 O O . ALA A 1 105 ? -8.890 4.723 9.465 1.00 87.81 105 ALA A O 1
ATOM 882 N N . GLY A 1 106 ? -9.243 6.243 7.853 1.00 90.88 106 GLY A N 1
ATOM 883 C CA . GLY A 1 106 ? -10.059 5.356 7.017 1.00 90.88 106 GLY A CA 1
ATOM 884 C C . GLY A 1 106 ? -9.310 4.101 6.555 1.00 90.88 106 GLY A C 1
ATOM 885 O O . GLY A 1 106 ? -9.865 3.003 6.566 1.00 90.88 106 GLY A O 1
ATOM 886 N N . TYR A 1 107 ? -8.033 4.232 6.199 1.00 94.38 107 TYR A N 1
ATOM 887 C CA . TYR A 1 107 ? -7.196 3.090 5.831 1.00 94.38 107 TYR A CA 1
ATOM 888 C C . TYR A 1 107 ? -6.888 2.174 7.020 1.00 94.38 107 TYR A C 1
ATOM 890 O O . TYR A 1 107 ? -7.052 0.957 6.909 1.00 94.38 107 TYR A O 1
ATOM 898 N N . PHE A 1 108 ? -6.537 2.731 8.182 1.00 90.44 108 PHE A N 1
ATOM 899 C CA . PHE A 1 108 ? -6.341 1.925 9.388 1.00 90.44 108 PHE A CA 1
ATOM 900 C C . PHE A 1 108 ? -7.632 1.230 9.842 1.00 90.44 108 PHE A C 1
ATOM 902 O O . PHE A 1 108 ? -7.571 0.087 10.292 1.00 90.44 108 PHE A O 1
ATOM 909 N N . GLU A 1 109 ? -8.801 1.856 9.672 1.00 89.38 109 GLU A N 1
ATOM 910 C CA . GLU A 1 109 ? -10.092 1.205 9.920 1.00 89.38 109 GLU A CA 1
ATOM 911 C C . GLU A 1 109 ? -10.272 -0.029 9.032 1.00 89.38 109 GLU A C 1
ATOM 913 O O . GLU A 1 109 ? -10.660 -1.096 9.511 1.00 89.38 109 GLU A O 1
ATOM 918 N N . ARG A 1 110 ? -9.977 0.106 7.732 1.00 91.19 110 ARG A N 1
ATOM 919 C CA . ARG A 1 110 ? -10.049 -1.006 6.774 1.00 91.19 110 ARG A CA 1
ATOM 920 C C . ARG A 1 110 ? -9.103 -2.128 7.178 1.00 91.19 110 ARG A C 1
ATOM 922 O O . ARG A 1 110 ? -9.537 -3.275 7.201 1.00 91.19 110 ARG A O 1
ATOM 929 N N . ALA A 1 111 ? -7.863 -1.795 7.543 1.00 91.38 111 ALA A N 1
ATOM 930 C CA . ALA A 1 111 ? -6.897 -2.773 8.026 1.00 91.38 111 ALA A CA 1
ATOM 931 C C . ALA A 1 111 ? -7.455 -3.532 9.239 1.00 91.38 111 ALA A C 1
ATOM 933 O O . ALA A 1 111 ? -7.528 -4.753 9.206 1.00 91.38 111 ALA A O 1
ATOM 934 N N . LEU A 1 112 ? -7.951 -2.828 10.264 1.00 88.88 112 LEU A N 1
ATOM 935 C CA . LEU A 1 112 ? -8.471 -3.418 11.508 1.00 88.88 112 LEU A CA 1
ATOM 936 C C . LEU A 1 112 ? -9.649 -4.386 11.337 1.00 88.88 112 LEU A C 1
ATOM 938 O O . LEU A 1 112 ? -9.890 -5.206 12.223 1.00 88.88 112 LEU A O 1
ATOM 942 N N . ARG A 1 113 ? -10.396 -4.294 10.234 1.00 89.69 113 ARG A N 1
ATOM 943 C CA . ARG A 1 113 ? -11.491 -5.228 9.927 1.00 89.69 113 ARG A CA 1
ATOM 944 C C . ARG A 1 113 ? -10.989 -6.586 9.429 1.00 89.69 113 ARG A C 1
ATOM 946 O O . ARG A 1 113 ? -11.771 -7.534 9.393 1.00 89.69 113 ARG A O 1
ATOM 953 N N . ILE A 1 114 ? -9.717 -6.682 9.050 1.00 89.62 114 ILE A N 1
ATOM 954 C CA . ILE A 1 114 ? -9.098 -7.893 8.520 1.00 89.62 114 ILE A CA 1
ATOM 955 C C . ILE A 1 114 ? -8.445 -8.682 9.675 1.00 89.62 114 ILE A C 1
ATOM 957 O O . ILE A 1 114 ? -7.713 -8.105 10.486 1.00 89.62 114 ILE A O 1
ATOM 961 N N . PRO A 1 115 ? -8.688 -10.004 9.787 1.00 86.00 115 PRO A N 1
ATOM 962 C CA . PRO A 1 115 ? -8.061 -10.835 10.812 1.00 86.00 115 PRO A CA 1
ATOM 963 C C . PRO A 1 115 ? -6.527 -10.837 10.729 1.00 86.00 115 PRO A C 1
ATOM 965 O O . PRO A 1 115 ? -5.947 -10.782 9.650 1.00 86.00 115 PRO A O 1
ATOM 968 N N . GLY A 1 116 ? -5.856 -10.963 11.877 1.00 79.12 116 GLY A N 1
ATOM 969 C CA . GLY A 1 116 ? -4.391 -11.084 11.932 1.00 79.12 116 GLY A CA 1
ATOM 970 C C . GLY A 1 116 ? -3.626 -9.758 11.948 1.00 79.12 116 GLY A C 1
ATOM 971 O O . GLY A 1 116 ? -2.397 -9.774 11.984 1.00 79.12 116 GLY A O 1
ATOM 972 N N . VAL A 1 117 ? -4.327 -8.621 11.984 1.00 81.44 117 VAL A N 1
ATOM 973 C CA . VAL A 1 117 ? -3.713 -7.306 12.194 1.00 81.44 117 VAL A CA 1
ATOM 974 C C . VAL A 1 117 ? -2.910 -7.248 13.485 1.00 81.44 117 VAL A C 1
ATOM 976 O O . VAL A 1 117 ? -3.387 -7.612 14.563 1.00 81.44 117 VAL A O 1
ATOM 979 N N . HIS A 1 118 ? -1.706 -6.686 13.386 1.00 75.88 118 HIS A N 1
ATOM 980 C CA . HIS A 1 118 ? -0.885 -6.415 14.554 1.00 75.88 118 HIS A CA 1
ATOM 981 C C . HIS A 1 118 ? -1.581 -5.404 15.495 1.00 75.88 118 HIS A C 1
ATOM 983 O O . HIS A 1 118 ? -2.010 -4.341 15.035 1.00 75.88 118 HIS A O 1
ATOM 989 N N . PRO A 1 119 ? -1.634 -5.641 16.824 1.00 75.50 119 PRO A N 1
ATOM 990 C CA . PRO A 1 119 ? -2.334 -4.773 17.783 1.00 75.50 119 PRO A CA 1
ATOM 991 C C . PRO A 1 119 ? -1.942 -3.287 17.733 1.00 75.50 119 PRO A C 1
ATOM 993 O O . PRO A 1 119 ? -2.730 -2.412 18.099 1.00 75.50 119 PRO A O 1
ATOM 996 N N . LEU A 1 120 ? -0.728 -2.986 17.258 1.00 73.25 120 LEU A N 1
ATOM 997 C CA . LEU A 1 120 ? -0.240 -1.619 17.059 1.00 73.25 120 LEU A CA 1
ATOM 998 C C . LEU A 1 120 ? -1.125 -0.804 16.101 1.00 73.25 120 LEU A C 1
ATOM 1000 O O . LEU A 1 120 ? -1.322 0.386 16.341 1.00 73.25 120 LEU A O 1
ATOM 1004 N N . ALA A 1 121 ? -1.715 -1.431 15.080 1.00 76.44 121 ALA A N 1
ATOM 1005 C CA . ALA A 1 121 ? -2.598 -0.747 14.136 1.00 76.44 121 ALA A CA 1
ATOM 1006 C C . ALA A 1 121 ? -3.814 -0.121 14.826 1.00 76.44 121 ALA A C 1
ATOM 1008 O O . ALA A 1 121 ? -4.254 0.961 14.446 1.00 76.44 121 ALA A O 1
ATOM 1009 N N . ARG A 1 122 ? -4.306 -0.744 15.905 1.00 75.62 122 ARG A N 1
ATOM 1010 C CA . ARG A 1 122 ? -5.437 -0.215 16.672 1.00 75.62 122 ARG A CA 1
ATOM 1011 C C . ARG A 1 122 ? -5.071 1.060 17.424 1.00 75.62 122 ARG A C 1
ATOM 1013 O O . ARG A 1 122 ? -5.862 1.997 17.473 1.00 75.62 122 ARG A O 1
ATOM 1020 N N . ARG A 1 123 ? -3.851 1.119 17.966 1.00 77.50 123 ARG A N 1
ATOM 1021 C CA . ARG A 1 123 ? -3.316 2.326 18.617 1.00 77.50 123 ARG A CA 1
ATOM 1022 C C . ARG A 1 123 ? -3.111 3.455 17.610 1.00 77.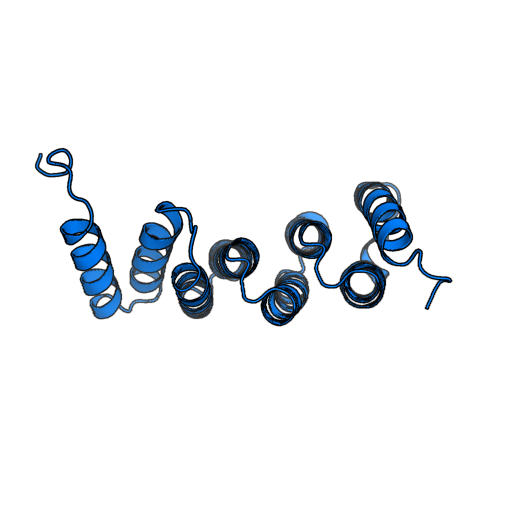50 123 ARG A C 1
ATOM 1024 O O . ARG A 1 123 ? -3.506 4.583 17.887 1.00 77.50 123 ARG A O 1
ATOM 1031 N N . LEU A 1 124 ? -2.542 3.145 16.444 1.00 76.69 124 LEU A N 1
ATOM 1032 C CA . LEU A 1 124 ? -2.338 4.126 15.375 1.00 76.69 124 LEU A CA 1
ATOM 1033 C C . LEU A 1 124 ? -3.671 4.684 14.861 1.00 76.69 124 LEU A C 1
ATOM 1035 O O . LEU A 1 124 ? -3.812 5.897 14.760 1.00 76.69 124 LEU A O 1
ATOM 1039 N N . TYR A 1 125 ? -4.678 3.834 14.654 1.00 76.62 125 TYR A N 1
ATOM 1040 C CA . TYR A 1 125 ? -6.037 4.245 14.292 1.00 76.62 125 TYR A CA 1
ATOM 1041 C C . TYR A 1 125 ? -6.645 5.262 15.275 1.00 76.62 125 TYR A C 1
ATOM 1043 O O . TYR A 1 125 ? -7.114 6.326 14.865 1.00 76.62 125 TYR A O 1
ATOM 1051 N N . ALA A 1 126 ? -6.589 4.975 16.581 1.00 74.94 126 ALA A N 1
ATOM 1052 C CA . ALA A 1 126 ? -7.101 5.876 17.615 1.00 74.94 126 ALA A CA 1
ATOM 1053 C C . ALA A 1 126 ? -6.338 7.217 17.653 1.00 74.94 126 ALA A C 1
ATOM 1055 O O . ALA A 1 126 ? -6.940 8.286 17.799 1.00 74.94 126 ALA A O 1
ATOM 1056 N N . GLU A 1 127 ? -5.016 7.177 17.473 1.00 75.62 127 GLU A N 1
ATOM 1057 C CA . GLU A 1 127 ? -4.169 8.371 17.399 1.00 75.62 127 GLU A CA 1
ATOM 1058 C C . GLU A 1 127 ? -4.463 9.221 16.151 1.00 75.62 127 GLU A C 1
ATOM 1060 O O . GLU A 1 127 ? -4.477 10.451 16.242 1.00 75.62 127 GLU A O 1
ATOM 1065 N N . MET A 1 128 ? -4.783 8.610 15.004 1.00 79.31 128 MET A N 1
ATOM 1066 C CA . MET A 1 128 ? -5.108 9.366 13.788 1.00 79.31 128 MET A CA 1
ATOM 1067 C C . MET A 1 128 ? -6.343 10.240 13.973 1.00 79.31 128 MET A C 1
ATOM 1069 O O . MET A 1 128 ? -6.321 11.413 13.603 1.00 79.31 128 MET A O 1
ATOM 1073 N N . TYR A 1 129 ? -7.397 9.730 14.613 1.00 72.62 129 TYR A N 1
ATOM 1074 C CA . TYR A 1 129 ? -8.573 10.551 14.909 1.00 72.62 129 TYR A CA 1
ATOM 1075 C C . TYR A 1 129 ? -8.292 11.670 15.908 1.00 72.62 129 TYR A C 1
ATOM 1077 O O . TYR A 1 129 ? -8.890 12.743 15.807 1.00 72.62 129 TYR A O 1
ATOM 1085 N N . ASN A 1 130 ? -7.361 11.452 16.840 1.00 74.00 130 ASN A N 1
ATOM 1086 C CA . ASN A 1 130 ? -6.922 12.495 17.762 1.00 74.00 130 ASN A CA 1
ATOM 1087 C C . ASN A 1 130 ? -6.302 13.663 16.981 1.00 74.00 130 ASN A C 1
ATOM 1089 O O . ASN A 1 130 ? -6.692 14.820 17.157 1.00 74.00 130 ASN A O 1
ATOM 1093 N N . ARG A 1 131 ? -5.389 13.338 16.056 1.00 74.75 131 ARG A N 1
ATOM 1094 C CA . ARG A 1 131 ? -4.686 14.307 15.202 1.00 74.75 131 ARG A CA 1
ATOM 1095 C C . ARG A 1 131 ? -5.580 14.946 14.144 1.00 74.75 131 ARG A C 1
ATOM 1097 O O . ARG A 1 131 ? -5.430 16.129 13.865 1.00 74.75 131 ARG A O 1
ATOM 1104 N N . ALA A 1 132 ? -6.565 14.215 13.626 1.00 75.31 132 ALA A N 1
ATOM 1105 C CA . ALA A 1 132 ? -7.578 14.733 12.706 1.00 75.31 132 ALA A CA 1
ATOM 1106 C C . ALA A 1 132 ? -8.566 15.721 13.366 1.00 75.31 132 ALA A C 1
ATOM 1108 O O . ALA A 1 132 ? -9.423 16.285 12.681 1.00 75.31 132 ALA A O 1
ATOM 1109 N N . GLY A 1 133 ? -8.483 15.917 14.689 1.00 71.06 133 GLY A N 1
ATOM 1110 C CA . GLY A 1 133 ? -9.355 16.805 15.457 1.00 71.06 133 GLY A CA 1
ATOM 1111 C C . GLY A 1 133 ? -10.688 16.178 15.883 1.00 71.06 133 GLY A C 1
ATOM 1112 O O . GLY A 1 133 ? -11.446 16.817 16.615 1.00 71.06 133 GLY A O 1
ATOM 1113 N N . ASP A 1 134 ? -10.967 14.925 15.507 1.00 75.56 134 ASP A N 1
ATOM 1114 C CA . ASP A 1 134 ? -12.132 14.171 15.984 1.00 75.56 134 ASP A CA 1
ATOM 1115 C C . ASP A 1 134 ? -11.819 13.477 17.317 1.00 75.56 134 ASP A C 1
ATOM 1117 O O . ASP A 1 134 ? -11.681 12.255 17.446 1.00 75.56 134 ASP A O 1
ATOM 1121 N N . LYS A 1 135 ? -11.725 14.308 18.356 1.00 69.62 135 LYS A N 1
ATOM 1122 C CA . LYS A 1 135 ? -11.440 13.869 19.726 1.00 69.62 135 LYS A CA 1
ATOM 1123 C C . LYS A 1 135 ? -12.485 12.892 20.258 1.00 69.62 135 LYS A C 1
ATOM 1125 O O . LYS A 1 135 ? -12.159 12.050 21.085 1.00 69.62 135 LYS A O 1
ATOM 1130 N N . ARG A 1 136 ? -13.741 12.988 19.808 1.00 71.19 136 ARG A N 1
ATOM 1131 C CA . ARG A 1 136 ? -14.827 12.124 20.288 1.00 71.19 136 ARG A CA 1
ATOM 1132 C C . ARG A 1 136 ? -14.665 10.704 19.759 1.00 71.19 136 ARG A C 1
ATOM 1134 O O . ARG A 1 136 ? -14.848 9.756 20.521 1.00 71.19 136 ARG A O 1
ATOM 1141 N N . THR A 1 137 ? -14.318 10.561 18.483 1.00 71.81 137 THR A N 1
ATOM 1142 C CA . THR A 1 137 ? -13.992 9.256 17.910 1.00 71.81 137 THR A CA 1
ATOM 1143 C C . THR A 1 137 ? -12.719 8.698 18.527 1.00 71.81 137 THR A C 1
ATOM 1145 O O . THR A 1 137 ? -12.761 7.595 19.057 1.00 71.81 137 THR A O 1
ATOM 1148 N N . SER A 1 138 ? -11.651 9.494 18.608 1.00 69.56 138 SER A N 1
ATOM 1149 C CA . SER A 1 138 ? -10.411 9.103 19.291 1.00 69.56 138 SER A CA 1
ATOM 1150 C C . SER A 1 138 ? -10.650 8.566 20.709 1.00 69.56 138 SER A C 1
ATOM 1152 O O . SER A 1 138 ? -10.245 7.450 21.025 1.00 69.56 138 SER A O 1
ATOM 1154 N N . LEU A 1 139 ? -11.384 9.302 21.551 1.00 65.12 139 LEU A N 1
ATOM 1155 C CA . LEU A 1 139 ? -11.685 8.887 22.926 1.00 65.12 139 LEU A CA 1
ATOM 1156 C C . LEU A 1 139 ? -12.446 7.560 22.997 1.00 65.12 139 LEU A C 1
ATOM 1158 O O . LEU A 1 139 ? -12.212 6.767 23.911 1.00 65.12 139 LEU A O 1
ATOM 1162 N N . ARG A 1 140 ? -13.358 7.309 22.053 1.00 78.50 140 ARG A N 1
ATOM 1163 C CA . ARG A 1 140 ? -14.091 6.043 21.978 1.00 78.50 140 ARG A CA 1
ATOM 1164 C C . ARG A 1 140 ? -13.147 4.889 21.644 1.00 78.50 140 ARG A C 1
ATOM 1166 O O . ARG A 1 140 ? -13.170 3.893 22.361 1.00 78.50 140 ARG A O 1
ATOM 1173 N N . GLU A 1 141 ? -12.301 5.050 20.629 1.00 75.75 141 GLU A N 1
ATOM 1174 C CA . GLU A 1 141 ? -11.347 4.014 20.215 1.00 75.75 141 GLU A CA 1
ATOM 1175 C C . GLU A 1 141 ? -10.316 3.728 21.320 1.00 75.75 141 GLU A C 1
ATOM 1177 O O . GLU A 1 141 ? -10.076 2.571 21.663 1.00 75.75 141 GLU A O 1
ATOM 1182 N N . TRP A 1 142 ? -9.783 4.765 21.976 1.00 70.50 142 TRP A N 1
ATOM 1183 C CA . TRP A 1 142 ? -8.904 4.612 23.144 1.00 70.50 142 TRP A CA 1
ATOM 1184 C C . TRP A 1 142 ? -9.591 3.909 24.319 1.00 70.50 142 TRP A C 1
ATOM 1186 O O . TRP A 1 142 ? -8.980 3.064 24.975 1.00 70.50 142 TRP A O 1
ATOM 1196 N N . SER A 1 143 ? -10.870 4.206 24.566 1.00 70.56 143 SER A N 1
ATOM 1197 C CA . SER A 1 143 ? -11.656 3.509 25.594 1.00 70.56 143 SER A CA 1
ATOM 1198 C C . SER A 1 143 ? -11.838 2.030 25.261 1.00 70.56 143 SER A C 1
ATOM 1200 O O . SER A 1 143 ? -11.856 1.191 26.160 1.00 70.56 143 SER A O 1
ATOM 1202 N N . GLU A 1 144 ? -11.983 1.695 23.981 1.00 75.44 144 GLU A N 1
ATOM 1203 C CA . GLU A 1 144 ? -12.117 0.312 23.540 1.00 75.44 144 GLU A CA 1
ATOM 1204 C C . GLU A 1 144 ? -10.790 -0.448 23.633 1.00 75.44 144 GLU A C 1
ATOM 1206 O O . GLU A 1 144 ? -10.777 -1.572 24.135 1.00 75.44 144 GLU A O 1
ATOM 1211 N N . ILE A 1 145 ? -9.667 0.181 23.261 1.00 71.00 145 ILE A N 1
ATOM 1212 C CA . ILE A 1 145 ? -8.316 -0.366 23.477 1.00 71.00 145 ILE A CA 1
ATOM 1213 C C . ILE A 1 145 ? -8.106 -0.676 24.962 1.00 71.00 145 ILE A C 1
ATOM 1215 O O . ILE A 1 145 ? -7.698 -1.783 25.294 1.00 71.00 145 ILE A O 1
ATOM 1219 N N . TYR A 1 146 ? -8.452 0.261 25.851 1.00 62.97 146 TYR A N 1
ATOM 1220 C CA . TYR A 1 146 ? -8.308 0.091 27.300 1.00 62.97 146 TYR A CA 1
ATOM 1221 C C . TYR A 1 146 ? -9.176 -1.045 27.865 1.00 62.97 146 TYR A C 1
ATOM 1223 O O . TYR A 1 146 ? -8.761 -1.762 28.769 1.00 62.97 146 TYR A O 1
ATOM 1231 N N . ARG A 1 147 ? -10.394 -1.230 27.339 1.00 68.06 147 ARG A N 1
ATOM 1232 C CA . ARG A 1 147 ? -11.305 -2.305 27.778 1.00 68.06 147 ARG A CA 1
ATOM 1233 C C . ARG A 1 147 ? -10.934 -3.678 27.227 1.00 68.06 147 ARG A C 1
ATOM 1235 O O . ARG A 1 147 ? -11.223 -4.675 27.877 1.00 68.06 147 ARG A O 1
ATOM 1242 N N . THR A 1 148 ? -10.362 -3.734 26.025 1.00 66.06 148 THR A N 1
ATOM 1243 C CA . THR A 1 148 ? -9.991 -4.994 25.361 1.00 66.06 148 THR A CA 1
ATOM 1244 C C . THR A 1 148 ? -8.586 -5.468 25.725 1.00 66.06 148 THR A C 1
ATOM 1246 O O . THR A 1 148 ? -8.301 -6.654 25.584 1.00 66.06 148 THR A O 1
ATOM 1249 N N . SER A 1 149 ? -7.723 -4.594 26.257 1.00 57.97 149 SER A N 1
ATOM 1250 C CA . SER A 1 149 ? -6.477 -4.996 26.910 1.00 57.97 149 SER A CA 1
ATOM 1251 C C . SER A 1 149 ? -6.766 -5.613 28.283 1.00 57.97 149 SER A C 1
ATOM 1253 O O . SER A 1 149 ? -6.718 -4.937 29.309 1.00 57.97 149 SER A O 1
ATOM 1255 N N . THR A 1 150 ? -7.090 -6.902 28.319 1.00 52.47 150 THR A N 1
ATOM 1256 C CA . THR A 1 150 ? -7.086 -7.702 29.550 1.00 52.47 150 THR A CA 1
ATOM 1257 C C . THR A 1 150 ? -5.648 -7.986 29.984 1.00 52.47 150 THR A C 1
ATOM 1259 O O . THR A 1 150 ? -5.138 -9.070 29.722 1.00 52.47 150 THR A O 1
ATOM 1262 N N . ASP A 1 151 ? -4.991 -7.008 30.610 1.00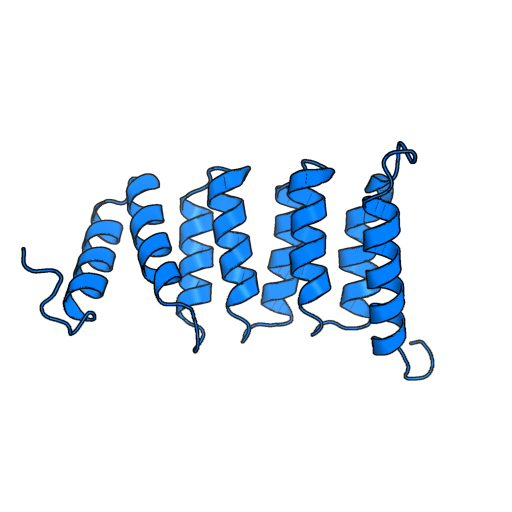 45.62 151 ASP A N 1
ATOM 1263 C CA . ASP A 1 151 ? -3.839 -7.237 31.490 1.00 45.62 151 ASP A CA 1
ATOM 1264 C C . ASP A 1 151 ? -3.663 -6.049 32.455 1.00 45.62 151 ASP A C 1
ATOM 1266 O O . ASP A 1 151 ? -3.723 -4.885 32.046 1.00 45.62 151 ASP A O 1
ATOM 1270 N N . ASP A 1 152 ? -3.448 -6.335 33.739 1.00 46.31 152 ASP A N 1
ATOM 1271 C CA . ASP A 1 152 ? -3.411 -5.387 34.869 1.00 46.31 152 ASP A CA 1
ATOM 1272 C C . ASP A 1 152 ? -2.211 -4.405 34.837 1.00 46.31 152 ASP A C 1
ATOM 1274 O O . ASP A 1 152 ? -1.993 -3.636 35.771 1.00 46.31 152 ASP A O 1
ATOM 1278 N N . TYR A 1 153 ? -1.442 -4.361 33.746 1.00 48.25 153 TYR A N 1
ATOM 1279 C CA . TYR A 1 153 ? -0.229 -3.545 33.609 1.00 48.25 153 TYR A CA 1
ATOM 1280 C C . TYR A 1 153 ? -0.445 -2.095 33.142 1.00 48.25 153 TYR A C 1
ATOM 1282 O O . TYR A 1 153 ? 0.516 -1.333 33.077 1.00 48.25 153 TYR A O 1
ATOM 1290 N N . VAL A 1 154 ? -1.682 -1.681 32.840 1.00 45.59 154 VAL A N 1
ATOM 1291 C CA . VAL A 1 154 ? -2.015 -0.286 32.449 1.00 45.59 154 VAL A CA 1
ATOM 1292 C C . VAL A 1 154 ? -2.778 0.460 33.560 1.00 45.59 154 VAL A C 1
ATOM 1294 O O . VAL A 1 154 ? -3.352 1.526 33.341 1.00 45.59 154 VAL A O 1
ATOM 1297 N N . ARG A 1 155 ? -2.793 -0.084 34.784 1.00 37.50 155 ARG A N 1
ATOM 1298 C CA . ARG A 1 155 ? -3.184 0.643 36.002 1.00 37.50 155 ARG A CA 1
ATOM 1299 C C . ARG A 1 155 ? -1.954 0.883 36.872 1.00 37.50 155 ARG A C 1
ATOM 1301 O O . ARG A 1 155 ? -1.810 0.201 37.876 1.00 37.50 155 ARG A O 1
ATOM 1308 N N . ASN A 1 156 ? -1.074 1.800 36.478 1.00 32.06 156 ASN A N 1
ATOM 1309 C CA . ASN A 1 156 ? -0.227 2.600 37.378 1.00 32.06 156 ASN A CA 1
ATOM 1310 C C . ASN A 1 156 ? 0.436 3.729 36.593 1.00 32.06 156 ASN A C 1
ATOM 1312 O O . ASN A 1 156 ? 1.095 3.422 35.576 1.00 32.06 156 ASN A O 1
#